Protein AF-A0A662UP82-F1 (afdb_monomer)

Foldseek 3Di:
DDPDPVVVVVVVVVVLVVLCVDLQSQQLVVLLVVQVVDPPHDSVVVVVPSVSSSVNSNVCVVCPPVCVVVD

Radius of gyration: 15.19 Å; Cα contacts (8 Å, |Δi|>4): 51; chains: 1; bounding box: 30×32×40 Å

Mean predicted aligned error: 6.67 Å

Structure (mmCIF, N/CA/C/O backbone):
data_AF-A0A662UP82-F1
#
_entry.id   AF-A0A662UP82-F1
#
loop_
_atom_site.group_PDB
_atom_site.id
_atom_site.type_symbol
_atom_site.label_atom_id
_atom_site.label_alt_id
_atom_site.label_comp_id
_atom_site.label_asym_id
_atom_site.label_entity_id
_atom_site.label_seq_id
_atom_site.pdbx_PDB_ins_code
_atom_site.Cartn_x
_atom_site.Cartn_y
_atom_site.Cartn_z
_atom_site.occupancy
_atom_site.B_iso_or_equiv
_atom_site.auth_seq_id
_atom_site.auth_comp_id
_atom_site.auth_asym_id
_atom_site.auth_atom_id
_atom_site.pdbx_PDB_model_num
ATOM 1 N N . MET A 1 1 ? -15.427 10.605 14.612 1.00 80.06 1 MET A N 1
ATOM 2 C CA . MET A 1 1 ? -14.120 10.233 15.206 1.00 80.06 1 MET A CA 1
ATOM 3 C C . MET A 1 1 ? -14.349 9.066 16.165 1.00 80.06 1 MET A C 1
ATOM 5 O O . MET A 1 1 ? -15.168 9.206 17.066 1.00 80.06 1 MET A O 1
ATOM 9 N N . ILE A 1 2 ? -13.742 7.897 15.926 1.00 89.00 2 ILE A N 1
ATOM 10 C CA . ILE A 1 2 ? -13.971 6.695 16.754 1.00 89.00 2 ILE A CA 1
ATOM 11 C C . ILE A 1 2 ? -13.277 6.892 18.106 1.00 89.00 2 ILE A C 1
ATOM 13 O O . ILE A 1 2 ? -12.060 7.057 18.144 1.00 89.00 2 ILE A O 1
ATOM 17 N N . LYS A 1 3 ? -14.050 6.897 19.199 1.00 92.94 3 LYS A N 1
ATOM 18 C CA . LYS A 1 3 ? -13.540 7.161 20.557 1.00 92.94 3 LYS A CA 1
ATOM 19 C C . LYS A 1 3 ? -12.718 6.001 21.126 1.00 92.94 3 LYS A C 1
ATOM 21 O O . LYS A 1 3 ? -11.766 6.233 21.858 1.00 92.94 3 LYS A O 1
ATOM 26 N N . SER A 1 4 ? -13.076 4.762 20.784 1.00 96.94 4 SER A N 1
ATOM 27 C CA . SER A 1 4 ? -12.375 3.571 21.266 1.00 96.94 4 SER A CA 1
ATOM 28 C C . SER A 1 4 ? -11.110 3.296 20.431 1.00 96.94 4 SER A C 1
ATOM 30 O O . SER A 1 4 ? -11.223 3.061 19.222 1.00 96.94 4 SER A O 1
ATOM 32 N N . PRO A 1 5 ? -9.906 3.290 21.040 1.00 95.56 5 PRO A N 1
ATOM 33 C CA . PRO A 1 5 ? -8.663 3.013 20.320 1.00 95.56 5 PRO A CA 1
ATOM 34 C C . PRO A 1 5 ? -8.599 1.570 19.803 1.00 95.56 5 PRO A C 1
ATOM 36 O O . PRO A 1 5 ? -8.068 1.328 18.717 1.00 95.56 5 PRO A O 1
ATOM 39 N N . THR A 1 6 ? -9.187 0.618 20.532 1.00 97.00 6 THR A N 1
ATOM 40 C CA . THR A 1 6 ? -9.246 -0.791 20.126 1.00 97.00 6 THR A CA 1
ATOM 41 C C . THR A 1 6 ? -10.142 -0.971 18.908 1.00 97.00 6 THR A C 1
ATOM 43 O O . THR A 1 6 ? -9.707 -1.544 17.911 1.00 97.00 6 THR A O 1
ATOM 46 N N . LEU A 1 7 ? -11.348 -0.394 18.933 1.00 96.94 7 LEU A N 1
ATOM 47 C CA . LEU A 1 7 ? -12.270 -0.438 17.797 1.00 96.94 7 LEU A CA 1
ATOM 48 C C . LEU A 1 7 ? -11.663 0.224 16.558 1.00 96.94 7 LEU A C 1
ATOM 50 O O . LEU A 1 7 ? -11.757 -0.317 15.459 1.00 96.94 7 LEU A O 1
ATOM 54 N N . LYS A 1 8 ? -10.993 1.369 16.737 1.00 97.50 8 LYS A N 1
ATOM 55 C CA . LYS A 1 8 ? -10.274 2.049 15.655 1.00 97.50 8 LYS A CA 1
ATOM 56 C C . LYS A 1 8 ? -9.255 1.106 15.007 1.00 97.50 8 LYS A C 1
ATOM 58 O O . LYS A 1 8 ? -9.273 0.954 13.792 1.00 97.50 8 LYS A O 1
ATOM 63 N N . SER A 1 9 ? -8.409 0.452 15.803 1.00 97.12 9 SER A N 1
ATOM 64 C CA . SER A 1 9 ? -7.386 -0.483 15.310 1.00 97.12 9 SER A CA 1
ATOM 65 C C . SER A 1 9 ? -7.983 -1.672 14.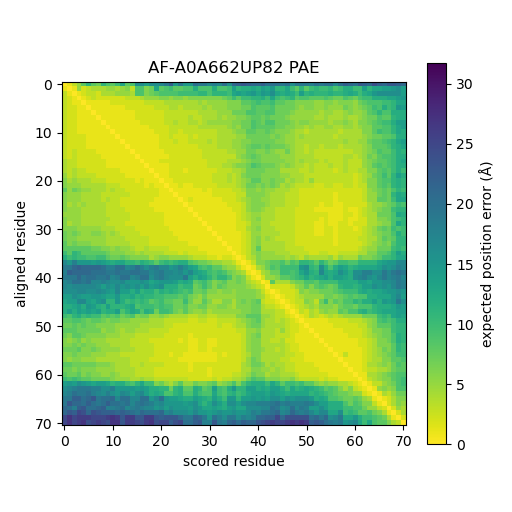550 1.00 97.12 9 SER A C 1
ATOM 67 O O . SER A 1 9 ? -7.509 -2.008 13.466 1.00 97.12 9 SER A O 1
ATOM 69 N N . ILE A 1 10 ? -9.056 -2.271 15.076 1.00 97.62 10 ILE A N 1
ATOM 70 C CA . ILE A 1 10 ? -9.744 -3.399 14.429 1.00 97.62 10 ILE A CA 1
ATOM 71 C C . ILE A 1 10 ? -10.301 -2.980 13.067 1.00 97.62 10 ILE A C 1
ATOM 73 O O . ILE A 1 10 ? -10.047 -3.650 12.071 1.00 97.62 10 ILE A O 1
ATOM 77 N N . LEU A 1 11 ? -10.998 -1.844 13.006 1.00 97.38 11 LEU A N 1
ATOM 78 C CA . LEU A 1 11 ? -11.565 -1.342 11.755 1.00 97.38 11 LEU A CA 1
ATOM 79 C C . LEU A 1 11 ? -10.482 -1.029 10.718 1.00 97.38 11 LEU A C 1
ATOM 81 O O . LEU A 1 11 ? -10.640 -1.399 9.560 1.00 97.38 11 LEU A O 1
ATOM 85 N N . TYR A 1 12 ? -9.357 -0.427 11.121 1.00 96.50 12 TYR A N 1
ATOM 86 C CA . TYR A 1 12 ? -8.227 -0.210 10.209 1.00 96.50 12 TYR A CA 1
ATOM 87 C C . TYR A 1 12 ? -7.700 -1.511 9.611 1.00 96.50 12 TYR A C 1
ATOM 89 O O . TYR A 1 12 ? -7.442 -1.556 8.412 1.00 96.50 12 TYR A O 1
ATOM 97 N N . LYS A 1 13 ? -7.547 -2.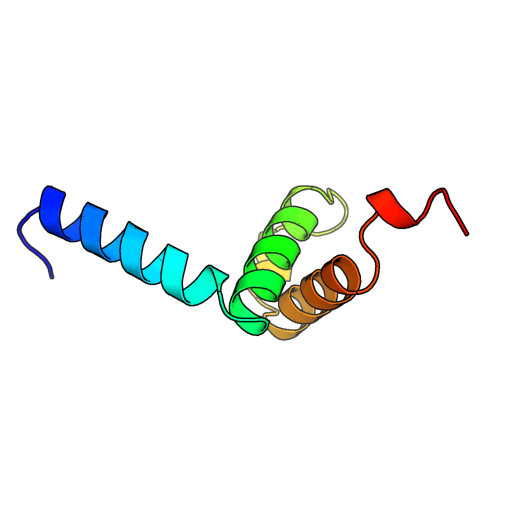560 10.427 1.00 96.69 13 LYS A N 1
ATOM 98 C CA . LYS A 1 13 ? -7.079 -3.865 9.944 1.00 96.69 13 LYS A CA 1
ATOM 99 C C . LYS A 1 13 ? -8.059 -4.471 8.948 1.00 96.69 13 LYS A C 1
ATOM 101 O O . LYS A 1 13 ? -7.635 -4.844 7.864 1.00 96.69 13 LYS A O 1
ATOM 106 N N . ILE A 1 14 ? -9.349 -4.493 9.285 1.00 97.06 14 ILE A N 1
ATOM 107 C CA . ILE A 1 14 ? -10.394 -5.049 8.417 1.00 97.06 14 ILE A CA 1
ATOM 108 C C . ILE A 1 14 ? -10.441 -4.300 7.082 1.00 97.06 14 ILE A C 1
ATOM 110 O O . ILE A 1 14 ? -10.431 -4.925 6.028 1.00 97.06 14 ILE A O 1
ATOM 114 N N . PHE A 1 15 ? -10.450 -2.966 7.102 1.00 96.25 15 PHE A N 1
ATOM 115 C CA . PHE A 1 15 ? -10.487 -2.182 5.867 1.00 96.25 15 PHE A CA 1
ATOM 116 C C . PHE A 1 15 ? -9.230 -2.360 5.022 1.00 96.25 15 PHE A C 1
ATOM 118 O O . PHE A 1 15 ? -9.335 -2.477 3.804 1.00 96.25 15 PHE A O 1
ATOM 125 N N . LEU A 1 16 ? -8.054 -2.420 5.651 1.00 94.25 16 LEU A N 1
ATOM 126 C CA . LEU A 1 16 ? -6.812 -2.685 4.935 1.00 94.25 16 LEU A CA 1
ATOM 127 C C . LEU A 1 16 ? -6.832 -4.072 4.286 1.00 94.25 16 LEU A C 1
ATOM 12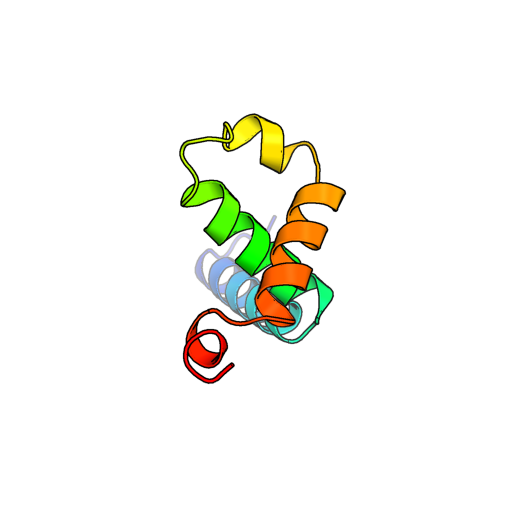9 O O . LEU A 1 16 ? -6.418 -4.216 3.140 1.00 94.25 16 LEU A O 1
ATOM 133 N N . GLU A 1 17 ? -7.325 -5.078 5.002 1.00 96.12 17 GLU A N 1
ATOM 134 C CA . GLU A 1 17 ? -7.428 -6.442 4.498 1.00 96.12 17 GLU A CA 1
ATOM 135 C C . GLU A 1 17 ? -8.381 -6.521 3.300 1.00 96.12 17 GLU A C 1
ATOM 137 O O . GLU A 1 17 ? -8.001 -7.043 2.255 1.00 96.12 17 GLU A O 1
ATOM 142 N N . ILE A 1 18 ? -9.568 -5.910 3.403 1.00 95.50 18 ILE A N 1
ATOM 143 C CA . ILE A 1 18 ? -10.530 -5.795 2.295 1.00 95.50 18 ILE A CA 1
ATOM 144 C C . ILE A 1 18 ? -9.878 -5.133 1.077 1.00 95.50 18 ILE A C 1
ATOM 146 O O . ILE A 1 18 ? -9.967 -5.656 -0.035 1.00 95.50 18 ILE A O 1
ATOM 150 N N . GLU A 1 19 ? -9.191 -4.006 1.272 1.00 94.38 19 GLU A N 1
ATOM 151 C CA . GLU A 1 19 ? -8.552 -3.270 0.179 1.00 94.38 19 GLU A CA 1
ATOM 152 C C . GLU A 1 19 ? -7.467 -4.118 -0.503 1.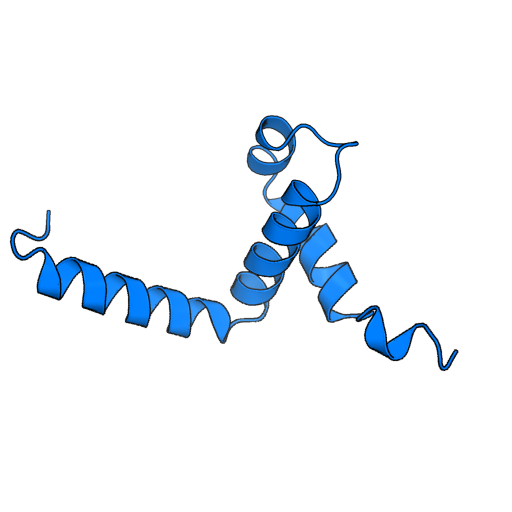00 94.38 19 GLU A C 1
ATOM 154 O O . GLU A 1 19 ? -7.384 -4.154 -1.735 1.00 94.38 19 GLU A O 1
ATOM 159 N N . LEU A 1 20 ? -6.691 -4.877 0.279 1.00 94.88 20 LEU A N 1
ATOM 160 C CA . LEU A 1 20 ? -5.662 -5.797 -0.212 1.00 94.88 20 LEU A CA 1
ATOM 161 C C . LEU A 1 20 ? -6.218 -7.008 -0.968 1.00 94.88 20 LEU A C 1
ATOM 163 O O . LEU A 1 20 ? -5.438 -7.679 -1.639 1.00 94.88 20 LEU A O 1
ATOM 167 N N . TYR A 1 21 ? -7.520 -7.295 -0.936 1.00 95.19 21 TYR A N 1
ATOM 168 C CA . TYR A 1 21 ? -8.116 -8.297 -1.829 1.00 95.19 21 TYR A CA 1
ATOM 169 C C . TYR A 1 21 ? -8.386 -7.755 -3.237 1.00 95.19 21 TYR A C 1
ATOM 171 O O . TYR A 1 21 ? -8.473 -8.537 -4.186 1.00 95.19 21 TYR A O 1
ATOM 179 N N . THR A 1 22 ? -8.447 -6.434 -3.416 1.00 95.31 22 THR A N 1
ATOM 180 C CA . THR A 1 22 ? -8.698 -5.815 -4.723 1.00 95.31 22 THR A CA 1
ATOM 181 C C . THR A 1 22 ? -7.413 -5.658 -5.538 1.00 95.31 22 THR A C 1
ATOM 183 O O . THR A 1 22 ? -6.330 -5.424 -4.999 1.00 95.31 22 THR A O 1
ATOM 186 N N . LEU A 1 23 ? -7.510 -5.735 -6.871 1.00 93.00 23 LEU A N 1
ATOM 187 C CA . LEU A 1 23 ? -6.354 -5.511 -7.752 1.00 93.00 23 LEU A CA 1
ATOM 188 C C . LEU A 1 23 ? -5.786 -4.094 -7.594 1.00 93.00 23 LEU A C 1
ATOM 190 O O . LEU A 1 23 ? -4.573 -3.910 -7.536 1.00 93.00 23 LEU A O 1
ATOM 194 N N . ARG A 1 24 ? -6.669 -3.099 -7.471 1.00 94.00 24 ARG A N 1
ATOM 195 C CA . ARG A 1 24 ? -6.298 -1.695 -7.277 1.00 94.00 24 ARG A CA 1
ATOM 196 C C . ARG A 1 24 ? -5.573 -1.476 -5.947 1.00 94.00 24 ARG A C 1
ATOM 198 O O . ARG A 1 24 ? -4.528 -0.830 -5.941 1.00 94.00 24 ARG A O 1
ATOM 205 N N . GLY A 1 25 ? -6.088 -2.039 -4.855 1.00 94.69 25 GLY A N 1
ATOM 206 C CA . GLY A 1 25 ? -5.476 -1.948 -3.532 1.00 94.69 25 GLY A CA 1
ATOM 207 C C . GLY A 1 25 ? -4.118 -2.642 -3.469 1.00 94.69 25 GLY A C 1
ATOM 208 O O . GLY A 1 25 ? -3.148 -2.043 -3.004 1.00 94.69 25 GLY A O 1
ATOM 209 N N . LYS A 1 26 ? -3.995 -3.849 -4.044 1.00 94.50 26 LYS A N 1
ATOM 210 C CA . LYS A 1 26 ? -2.699 -4.536 -4.200 1.00 94.50 26 LYS A CA 1
ATOM 211 C C . LYS A 1 26 ? -1.713 -3.700 -5.012 1.00 94.50 26 LYS A C 1
ATOM 213 O O . LYS A 1 26 ? -0.575 -3.522 -4.586 1.00 94.50 26 LYS A O 1
ATOM 218 N N . ALA A 1 27 ? -2.137 -3.171 -6.160 1.00 94.81 27 ALA A N 1
ATOM 219 C CA . ALA A 1 27 ? -1.281 -2.343 -7.003 1.00 94.81 27 ALA A CA 1
ATOM 220 C C . ALA A 1 27 ? -0.804 -1.100 -6.245 1.00 94.81 27 ALA A C 1
ATOM 222 O O . ALA A 1 27 ? 0.387 -0.817 -6.215 1.00 94.81 27 ALA A O 1
ATOM 223 N N . LEU A 1 28 ? -1.697 -0.394 -5.554 1.00 93.69 28 LEU A N 1
ATOM 224 C CA . LEU A 1 28 ? -1.308 0.766 -4.759 1.00 93.69 28 LEU A CA 1
ATOM 225 C C . LEU A 1 28 ? -0.305 0.392 -3.661 1.00 93.69 28 LEU A C 1
ATOM 227 O O . LEU A 1 28 ? 0.718 1.058 -3.508 1.00 93.69 28 LEU A O 1
ATOM 231 N N . PHE A 1 29 ? -0.566 -0.696 -2.936 1.00 92.56 29 PHE A N 1
ATOM 232 C CA . PHE A 1 29 ? 0.299 -1.186 -1.869 1.00 92.56 29 PHE A CA 1
ATOM 233 C C . PHE A 1 29 ? 1.713 -1.508 -2.374 1.00 92.56 29 PHE A C 1
ATOM 235 O O . PHE A 1 29 ? 2.696 -0.973 -1.857 1.00 92.56 29 PHE A O 1
ATOM 242 N N . TYR A 1 30 ? 1.832 -2.315 -3.432 1.00 90.88 30 TYR A N 1
ATOM 243 C CA . TYR A 1 30 ? 3.133 -2.651 -4.017 1.00 90.88 30 TYR A CA 1
ATOM 244 C C . TYR A 1 30 ? 3.801 -1.453 -4.694 1.00 90.88 30 TYR A C 1
ATOM 246 O O . TYR A 1 30 ? 5.017 -1.296 -4.588 1.00 90.88 30 TYR A O 1
ATOM 254 N N . GLY A 1 31 ? 3.027 -0.571 -5.326 1.00 90.62 31 GLY A N 1
ATOM 255 C CA . GLY A 1 31 ? 3.517 0.677 -5.905 1.00 90.62 31 GLY A CA 1
ATOM 256 C C . GLY A 1 31 ? 4.192 1.568 -4.865 1.00 90.62 31 GLY A C 1
ATOM 257 O O . GLY A 1 31 ? 5.291 2.066 -5.106 1.00 90.62 31 GLY A O 1
ATOM 258 N N . ILE A 1 32 ? 3.589 1.707 -3.678 1.00 89.88 32 ILE A N 1
ATOM 259 C CA . ILE A 1 32 ? 4.168 2.466 -2.558 1.00 89.88 32 ILE A CA 1
ATOM 260 C C . ILE A 1 32 ? 5.447 1.794 -2.054 1.00 89.88 32 ILE A C 1
ATOM 262 O O . ILE A 1 32 ? 6.460 2.471 -1.889 1.00 89.88 32 ILE A O 1
ATOM 266 N N . ILE A 1 33 ? 5.446 0.471 -1.863 1.00 89.69 33 ILE A N 1
ATOM 267 C CA . ILE A 1 33 ? 6.644 -0.268 -1.425 1.00 89.69 33 ILE 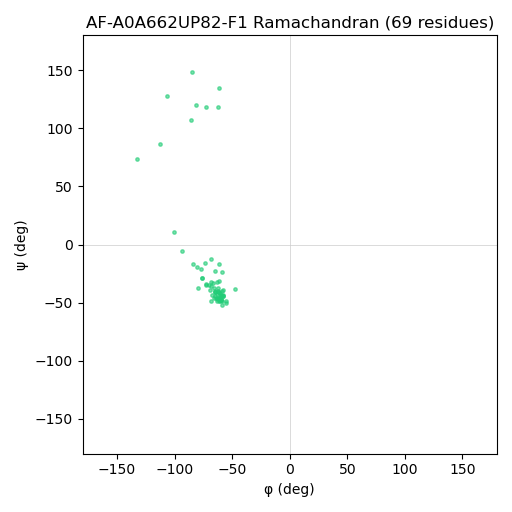A CA 1
ATOM 268 C C . ILE A 1 33 ? 7.806 -0.064 -2.403 1.00 89.69 33 ILE A C 1
ATOM 270 O O . ILE A 1 33 ? 8.943 0.156 -1.984 1.00 89.69 33 ILE A O 1
ATOM 274 N N . LEU A 1 34 ? 7.540 -0.117 -3.708 1.00 87.62 34 LEU A N 1
ATOM 275 C CA . LEU A 1 34 ? 8.560 0.091 -4.736 1.00 87.62 34 LEU A CA 1
ATOM 276 C C . LEU A 1 34 ? 9.050 1.535 -4.778 1.00 87.62 34 LEU A C 1
ATOM 278 O O . LEU A 1 34 ? 10.250 1.762 -4.924 1.00 87.62 34 LEU A O 1
ATOM 282 N N . ALA A 1 35 ? 8.151 2.503 -4.604 1.00 86.75 35 ALA A N 1
ATOM 283 C CA . ALA A 1 35 ? 8.514 3.911 -4.497 1.00 86.75 35 ALA A CA 1
ATOM 284 C C . ALA A 1 35 ? 9.398 4.184 -3.270 1.00 86.75 35 ALA A C 1
ATOM 286 O O . ALA A 1 35 ? 10.335 4.965 -3.367 1.00 86.75 35 ALA A O 1
ATOM 287 N N . MET A 1 36 ? 9.149 3.509 -2.142 1.00 84.75 36 MET A N 1
ATOM 288 C CA . MET A 1 36 ? 9.985 3.606 -0.939 1.00 84.75 36 MET A CA 1
ATOM 289 C C . MET A 1 36 ? 11.361 2.956 -1.116 1.00 84.75 36 MET A C 1
ATOM 291 O O . MET A 1 36 ? 12.340 3.440 -0.556 1.00 84.75 36 MET A O 1
ATOM 295 N N . LYS A 1 37 ? 11.444 1.855 -1.873 1.00 83.12 37 LYS A N 1
ATOM 296 C CA . LYS A 1 37 ? 12.709 1.152 -2.136 1.00 83.12 37 LYS A CA 1
ATOM 297 C C . LYS A 1 37 ? 13.597 1.867 -3.155 1.00 83.12 37 LYS A C 1
ATOM 299 O O . LYS A 1 37 ? 14.814 1.721 -3.091 1.00 83.12 37 LYS A O 1
ATOM 304 N N . ASN A 1 38 ? 13.015 2.615 -4.090 1.00 73.06 38 ASN A N 1
ATOM 305 C CA . ASN A 1 38 ? 13.768 3.344 -5.104 1.00 73.06 38 ASN A CA 1
ATOM 306 C C . ASN A 1 38 ? 14.222 4.714 -4.587 1.00 73.06 38 ASN A C 1
ATOM 308 O O . ASN A 1 38 ? 13.445 5.662 -4.553 1.00 73.06 38 ASN A O 1
ATOM 312 N N . THR A 1 39 ? 15.517 4.854 -4.307 1.00 64.38 39 THR A N 1
ATOM 313 C CA . THR A 1 39 ? 16.177 6.135 -3.983 1.00 64.38 39 THR A CA 1
ATOM 314 C C . THR A 1 39 ? 16.119 7.168 -5.112 1.00 64.38 39 THR A C 1
ATOM 316 O O . THR A 1 39 ? 16.333 8.351 -4.865 1.00 64.38 39 THR A O 1
ATOM 319 N N . ILE A 1 40 ? 15.817 6.736 -6.343 1.00 63.38 40 ILE A N 1
ATOM 320 C CA . ILE A 1 40 ? 15.727 7.599 -7.532 1.00 63.38 40 ILE A CA 1
ATOM 321 C C . ILE A 1 40 ? 14.526 8.549 -7.453 1.00 63.38 40 ILE A C 1
ATOM 323 O O . ILE A 1 40 ? 14.593 9.668 -7.956 1.00 63.38 40 ILE A O 1
ATOM 327 N N . TYR A 1 41 ? 13.428 8.130 -6.822 1.00 60.53 41 TYR A N 1
ATOM 328 C CA . TYR A 1 41 ? 12.242 8.965 -6.712 1.00 60.53 41 TYR A CA 1
ATOM 329 C C . TYR A 1 41 ? 12.096 9.496 -5.290 1.00 60.53 41 TYR A C 1
ATOM 331 O O . TYR A 1 41 ? 12.054 8.732 -4.328 1.00 60.53 41 TYR A O 1
ATOM 339 N N . LYS A 1 42 ? 11.944 10.816 -5.135 1.00 68.50 42 LYS A N 1
ATOM 340 C CA . LYS A 1 42 ? 11.525 11.374 -3.848 1.00 68.50 42 LYS A CA 1
ATOM 341 C C . LYS A 1 42 ? 10.137 10.827 -3.538 1.00 68.50 42 LYS A C 1
ATOM 343 O O . LYS A 1 42 ? 9.186 11.106 -4.266 1.00 68.50 42 LYS A O 1
ATOM 348 N N . LEU A 1 43 ? 10.007 10.078 -2.444 1.00 68.75 43 LEU A N 1
ATOM 349 C CA . LEU A 1 43 ? 8.742 9.483 -1.998 1.00 68.75 43 LEU A CA 1
ATOM 350 C C . LEU A 1 43 ? 7.586 10.502 -2.010 1.00 68.75 43 LEU A C 1
ATOM 352 O O . LEU A 1 43 ? 6.477 10.188 -2.427 1.00 68.75 43 LEU A O 1
ATOM 356 N N . GLN A 1 44 ? 7.875 11.751 -1.636 1.00 70.06 44 GLN A N 1
ATOM 357 C CA . GLN A 1 44 ? 6.920 12.861 -1.646 1.00 70.06 44 GLN A CA 1
ATOM 358 C C . GLN A 1 44 ? 6.395 13.236 -3.040 1.00 70.06 44 GLN A C 1
ATOM 360 O O . GLN A 1 44 ? 5.262 13.689 -3.152 1.00 70.06 44 GLN A O 1
ATOM 365 N N . GLU A 1 45 ? 7.191 13.079 -4.095 1.00 73.25 45 GLU A N 1
ATOM 366 C CA . GLU A 1 45 ? 6.765 13.355 -5.472 1.00 73.25 45 GLU A CA 1
ATOM 367 C C . GLU A 1 45 ? 5.935 12.202 -6.030 1.00 73.25 45 GLU A C 1
ATOM 369 O O . GLU A 1 45 ? 4.940 12.429 -6.709 1.00 73.25 45 GLU A O 1
ATOM 374 N N . VAL A 1 46 ? 6.289 10.961 -5.691 1.00 72.19 46 VAL A N 1
ATOM 375 C CA . VAL A 1 46 ? 5.549 9.780 -6.157 1.00 72.19 46 VAL A CA 1
ATOM 376 C C . VAL A 1 46 ? 4.197 9.654 -5.459 1.00 72.19 46 VAL A C 1
ATOM 378 O O . VAL A 1 46 ? 3.219 9.291 -6.098 1.00 72.19 46 VAL A O 1
ATOM 381 N N . LEU A 1 47 ? 4.100 10.032 -4.181 1.00 76.19 47 LEU A N 1
ATOM 382 C CA . LEU A 1 47 ? 2.820 10.091 -3.465 1.00 76.19 47 LEU A CA 1
ATOM 383 C C . LEU A 1 47 ? 1.852 11.141 -4.035 1.00 76.19 47 LEU A C 1
ATOM 385 O O . LEU A 1 47 ? 0.647 11.010 -3.837 1.00 76.19 47 LEU A O 1
ATOM 389 N N . LYS A 1 48 ? 2.352 12.16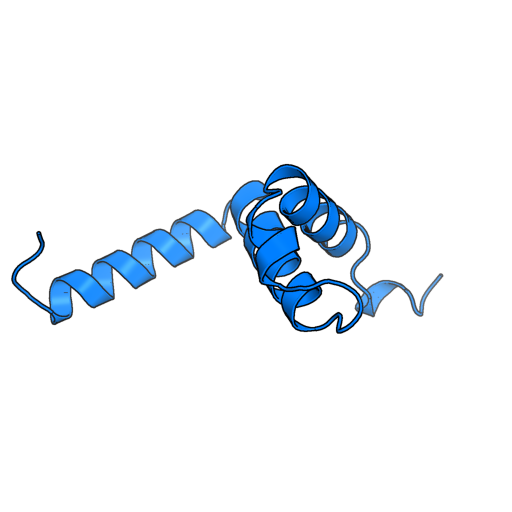2 -4.748 1.00 82.38 48 LYS A N 1
ATOM 390 C CA . LYS A 1 48 ? 1.507 13.154 -5.437 1.00 82.38 48 LYS A CA 1
ATOM 391 C C . LYS A 1 48 ? 0.913 12.620 -6.739 1.00 82.38 48 LYS A C 1
ATOM 393 O O . LYS A 1 48 ? -0.095 13.151 -7.193 1.00 82.38 48 LYS A O 1
ATOM 398 N N . ASP A 1 49 ? 1.509 11.579 -7.316 1.00 88.00 49 ASP A N 1
ATOM 399 C CA . ASP A 1 49 ? 1.062 10.973 -8.566 1.00 88.00 49 ASP A CA 1
ATOM 400 C C . ASP A 1 49 ? 0.523 9.558 -8.323 1.00 88.00 49 ASP A C 1
ATOM 402 O O . ASP A 1 49 ? 1.211 8.536 -8.425 1.00 88.00 49 ASP A O 1
ATOM 406 N N . TYR A 1 50 ? -0.766 9.520 -7.996 1.00 87.62 50 TYR A N 1
ATOM 407 C CA . TYR A 1 50 ? -1.504 8.286 -7.760 1.00 87.62 50 TYR A CA 1
ATOM 408 C C . TYR A 1 50 ? -1.473 7.332 -8.966 1.00 87.62 50 TYR A C 1
ATOM 410 O O . TYR A 1 50 ? -1.335 6.117 -8.799 1.00 87.62 50 TYR A O 1
ATOM 418 N N . SER A 1 51 ? -1.563 7.872 -10.182 1.00 90.62 51 SER A N 1
ATOM 419 C CA . SER A 1 51 ? -1.547 7.086 -11.418 1.00 90.62 51 SER A CA 1
ATOM 420 C C . SER A 1 51 ? -0.204 6.390 -11.605 1.00 90.62 51 SER A C 1
ATOM 422 O O . SER A 1 51 ? -0.157 5.207 -11.958 1.00 90.62 51 SER A O 1
ATOM 424 N N . LYS A 1 52 ? 0.897 7.081 -11.300 1.00 88.38 52 LYS A N 1
ATOM 425 C CA . LYS A 1 52 ? 2.246 6.511 -11.352 1.00 88.38 52 LYS A CA 1
ATOM 426 C C . LYS A 1 52 ? 2.443 5.400 -10.323 1.00 88.38 52 LYS A C 1
ATOM 428 O O . LYS A 1 52 ? 3.016 4.365 -10.662 1.00 88.38 52 LYS A O 1
ATOM 433 N N . LEU A 1 53 ? 1.932 5.565 -9.101 1.00 90.06 53 LEU A N 1
ATOM 434 C CA . LEU A 1 53 ? 1.965 4.514 -8.075 1.00 90.06 53 LEU A CA 1
ATOM 435 C C . LEU A 1 53 ? 1.216 3.258 -8.512 1.00 90.06 53 LEU A C 1
ATOM 437 O O . LEU A 1 53 ? 1.762 2.158 -8.427 1.00 90.06 53 LEU A O 1
ATOM 441 N N . LEU A 1 54 ? -0.007 3.421 -9.018 1.00 93.06 54 LEU A N 1
ATOM 442 C CA . LEU A 1 54 ? -0.778 2.299 -9.546 1.00 93.06 54 LEU A CA 1
ATOM 443 C C . LEU A 1 54 ? -0.053 1.613 -10.696 1.00 93.06 54 LEU A C 1
ATOM 445 O O . LEU A 1 54 ? 0.011 0.389 -10.725 1.00 93.06 54 LEU A O 1
ATOM 449 N N . THR A 1 55 ? 0.523 2.390 -11.610 1.00 91.50 55 THR A N 1
ATOM 450 C CA . THR A 1 55 ? 1.267 1.863 -12.756 1.00 91.50 55 THR A CA 1
ATOM 451 C C . THR A 1 55 ? 2.448 1.003 -12.301 1.00 91.50 55 THR A C 1
ATOM 453 O O . THR A 1 55 ? 2.588 -0.133 -12.751 1.00 91.50 55 THR A O 1
ATOM 456 N N . LEU A 1 56 ? 3.257 1.488 -11.350 1.00 88.94 56 LEU A N 1
ATOM 457 C CA . LEU A 1 56 ? 4.365 0.718 -10.765 1.00 88.94 56 LEU A CA 1
ATOM 458 C C . LEU A 1 56 ? 3.877 -0.579 -10.110 1.00 88.94 56 LEU A C 1
ATOM 460 O O . LEU A 1 56 ? 4.464 -1.642 -10.308 1.00 88.94 56 LEU A O 1
ATOM 464 N N . GLY A 1 57 ? 2.787 -0.492 -9.353 1.00 91.75 57 GLY A N 1
ATOM 465 C CA . GLY A 1 57 ? 2.158 -1.637 -8.711 1.00 91.75 57 GLY A CA 1
ATOM 466 C C . GLY A 1 57 ? 1.632 -2.685 -9.681 1.00 91.75 57 GLY A C 1
ATOM 467 O O . GLY A 1 57 ? 1.884 -3.872 -9.499 1.00 91.75 57 GLY A O 1
ATOM 468 N N . ILE A 1 58 ? 0.928 -2.254 -10.728 1.00 93.50 58 ILE A N 1
ATOM 469 C CA . ILE A 1 58 ? 0.406 -3.129 -11.783 1.00 93.50 58 ILE A CA 1
ATOM 470 C C . ILE A 1 58 ? 1.565 -3.824 -12.500 1.00 93.50 58 ILE A C 1
ATOM 472 O 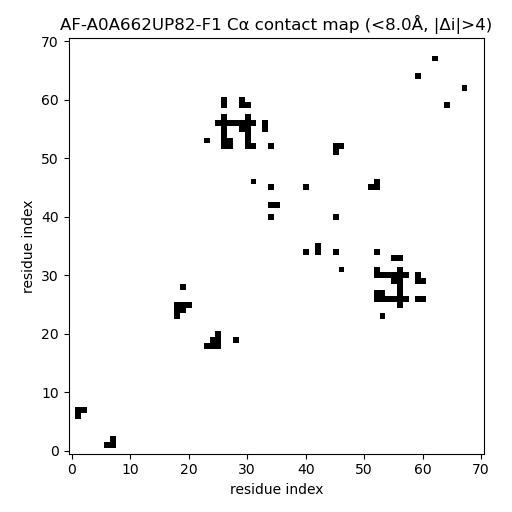O . ILE A 1 58 ? 1.525 -5.040 -12.675 1.00 93.50 58 ILE A O 1
ATOM 476 N N . PHE A 1 59 ? 2.627 -3.093 -12.858 1.00 89.38 59 PHE A N 1
ATOM 477 C CA . PHE A 1 59 ? 3.806 -3.698 -13.481 1.00 89.38 59 PHE A CA 1
ATOM 478 C C . PHE A 1 59 ? 4.450 -4.767 -12.598 1.00 89.38 59 PHE A C 1
ATOM 480 O O . PHE A 1 59 ? 4.848 -5.814 -13.105 1.00 89.38 59 PHE A O 1
ATOM 487 N N . TYR A 1 60 ? 4.517 -4.529 -11.289 1.00 89.56 60 TYR A N 1
ATOM 488 C CA . TYR A 1 60 ? 5.042 -5.498 -10.334 1.00 89.56 60 TYR A CA 1
ATOM 489 C C . TYR A 1 60 ? 4.165 -6.743 -10.197 1.00 89.56 60 TYR A C 1
ATOM 491 O O . TYR A 1 60 ? 4.685 -7.855 -10.179 1.00 89.56 60 TYR A O 1
ATOM 499 N N . LEU A 1 61 ? 2.844 -6.570 -10.120 1.00 90.00 61 LEU A N 1
ATOM 500 C CA . LEU A 1 61 ? 1.901 -7.686 -10.029 1.00 90.00 61 LEU A CA 1
ATOM 501 C C . LEU A 1 61 ? 1.898 -8.542 -11.300 1.00 90.00 61 LEU A C 1
ATOM 503 O O . LEU A 1 61 ? 1.806 -9.762 -11.206 1.00 90.00 61 LEU A O 1
ATOM 507 N N . ASN A 1 62 ? 2.029 -7.909 -12.467 1.0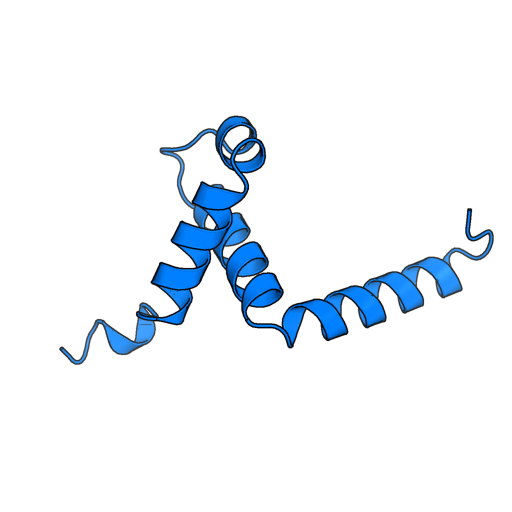0 88.56 62 ASN A N 1
ATOM 508 C CA . ASN A 1 62 ? 2.041 -8.599 -13.757 1.00 88.56 62 ASN A CA 1
ATOM 509 C C . ASN A 1 62 ? 3.370 -9.307 -14.045 1.00 88.56 62 ASN A C 1
ATOM 511 O O . ASN A 1 62 ? 3.375 -10.308 -14.749 1.00 88.56 62 ASN A O 1
ATOM 515 N N . ASN A 1 63 ? 4.488 -8.805 -13.513 1.00 82.81 63 ASN A N 1
ATOM 516 C CA . ASN A 1 63 ? 5.809 -9.414 -13.681 1.00 82.81 63 ASN A CA 1
ATOM 517 C C . ASN A 1 63 ? 6.538 -9.510 -12.336 1.00 82.81 63 ASN A C 1
ATOM 519 O O . ASN A 1 63 ? 7.480 -8.744 -12.088 1.00 82.81 63 ASN A O 1
ATOM 523 N N . PRO A 1 64 ? 6.130 -10.439 -11.452 1.00 76.19 64 PRO A N 1
ATOM 524 C CA . PRO A 1 64 ? 6.766 -10.568 -10.156 1.00 76.19 64 PRO A CA 1
ATOM 525 C C . PRO A 1 64 ? 8.245 -10.928 -10.347 1.00 76.19 64 PRO A C 1
ATOM 527 O O . PRO A 1 64 ? 8.560 -11.834 -11.123 1.00 76.19 64 PRO A O 1
ATOM 530 N N . PRO A 1 65 ? 9.175 -10.279 -9.624 1.00 68.75 65 PRO A N 1
ATOM 531 C CA . PRO A 1 65 ? 10.609 -10.514 -9.792 1.00 68.75 65 PRO A CA 1
ATOM 532 C C . PRO A 1 65 ? 11.013 -11.976 -9.550 1.00 68.75 65 PRO A C 1
ATOM 534 O O . PRO A 1 65 ? 12.003 -12.429 -10.113 1.00 68.75 65 PRO A O 1
ATOM 537 N N . MET A 1 66 ? 10.215 -12.729 -8.784 1.00 64.00 66 MET A N 1
ATOM 538 C CA . MET A 1 66 ? 10.397 -14.165 -8.556 1.00 64.00 66 MET A CA 1
ATOM 539 C C . MET A 1 66 ? 10.298 -15.004 -9.843 1.00 64.00 66 MET A C 1
ATOM 541 O O . MET A 1 66 ? 10.989 -16.009 -9.962 1.00 64.00 66 MET A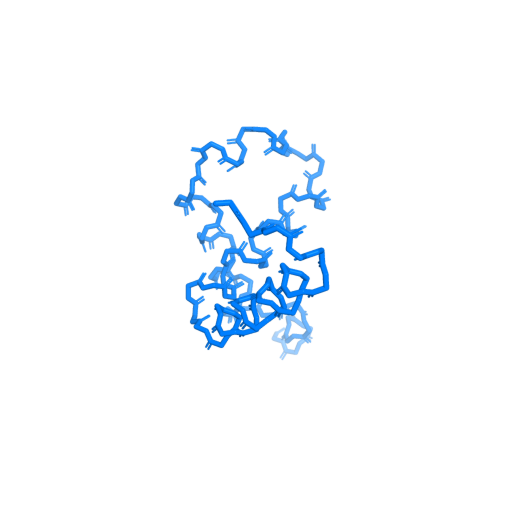 O 1
ATOM 545 N N . TYR A 1 67 ? 9.493 -14.576 -10.820 1.00 60.53 67 TYR A N 1
ATOM 546 C CA . TYR A 1 67 ? 9.325 -15.270 -12.102 1.00 60.53 67 TYR A CA 1
ATOM 547 C C . TYR A 1 67 ? 10.263 -14.751 -13.199 1.00 60.53 67 TYR A C 1
ATOM 549 O O . TYR A 1 67 ? 10.331 -15.338 -14.271 1.00 60.53 67 TYR A O 1
ATOM 557 N N . ARG A 1 68 ? 11.029 -13.682 -12.937 1.00 59.50 68 ARG A N 1
ATOM 558 C CA . ARG A 1 68 ? 11.932 -13.069 -13.926 1.00 59.50 68 ARG A CA 1
ATOM 559 C C . ARG A 1 68 ? 13.195 -13.904 -14.201 1.00 59.50 68 ARG A C 1
ATOM 561 O O . ARG A 1 68 ? 13.864 -13.656 -15.190 1.00 59.50 68 ARG A O 1
ATOM 568 N N . ILE A 1 69 ? 13.521 -14.871 -13.338 1.00 59.66 69 ILE A N 1
ATOM 569 C CA . ILE A 1 69 ? 14.712 -15.739 -13.458 1.00 59.66 69 ILE A CA 1
ATOM 570 C C . ILE A 1 69 ? 14.459 -16.938 -14.398 1.00 59.66 69 ILE A C 1
ATOM 572 O O . ILE A 1 69 ? 15.407 -17.559 -14.863 1.00 59.66 69 ILE A O 1
ATOM 576 N N . TYR A 1 70 ? 13.195 -17.257 -14.696 1.00 53.41 70 TYR A N 1
ATOM 577 C CA . TYR A 1 70 ? 12.803 -18.428 -15.495 1.00 53.41 70 TYR A CA 1
ATOM 578 C C . TYR A 1 70 ? 12.463 -18.105 -16.964 1.00 53.41 70 TYR A C 1
ATOM 580 O O . TYR A 1 70 ? 11.897 -18.959 -17.646 1.00 53.41 70 TYR A O 1
ATOM 588 N N . GLY A 1 71 ? 12.750 -16.884 -17.428 1.00 52.53 71 GLY A N 1
ATOM 589 C CA . GLY A 1 71 ? 12.500 -16.416 -18.798 1.00 52.53 71 GLY A CA 1
ATOM 590 C C . GLY A 1 71 ? 13.777 -16.220 -19.596 1.00 52.53 71 GLY A C 1
ATOM 591 O O . GLY A 1 71 ? 14.810 -15.900 -18.968 1.00 52.53 71 GLY A O 1
#

Secondary structure (DSSP, 8-state):
----HHHHHHHHHHHHHHHHHSHHHHHHHHHHHHHHH-TTS-HHHHTT-HHHHHHHHHHHHHS-GGGGGG-

Sequence (71 aa):
MIKSPTLKSILYKIFLEIELYTLRGKALFYGIILAMKNTIYKLQEVLKDYSKLLTLGIFYLNNPPMYRIYG

Solvent-accessible surface area (backbone atoms only — not comparable to full-atom values): 4043 Å² total; per-residue (Å²): 131,78,83,50,69,66,60,46,53,52,50,52,51,52,52,51,51,59,38,56,73,36,71,67,39,38,12,39,53,48,11,50,54,50,42,69,69,36,84,86,48,58,55,75,63,49,70,72,34,62,68,58,27,34,50,50,8,45,52,42,72,76,54,43,75,86,60,62,78,82,109

pLDDT: mean 85.38, std 12.51, range [52.53, 97.62]